Protein AF-J3LU95-F1 (afdb_monomer)

Foldseek 3Di:
DVVVVVVVVVVVVVVVVVVVVVVVVVVVVVVCCVPDPCVVVVVVVVVVVVVVVVVVVVPPDPDDDDDDDPDPPDDPDQDPDPVRDDPDDDPDDPPPPPDPPVPVDDDDDPPPADPVHPDDDDDVVVVCVPPDDDPDDDDDD

Organism: Oryza brachyantha (NCBI:txid4533)

Sequence (141 aa):
QQQQQQ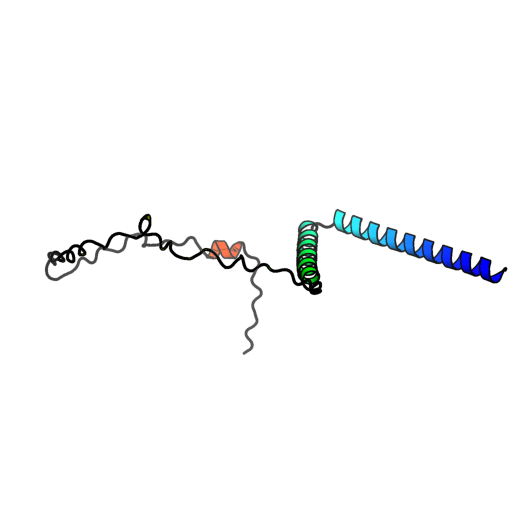QRFYSSTIYLALTLCLLHVVALLALFLRSSPFKSCLLSLLSFALGVLSMEVEMRHDEVEVATEEEELQGWETPRREECRIPVVPPCPGPPRKRPVALPELGKERREPPKGGYFQPPDLESLFKLAPPRRQASSCA

pLDDT: mean 72.37, std 13.15, range [42.66, 96.31]

Solvent-accessible surface area (backbone atoms only — not comparable to full-atom values): 9537 Å² total; per-residue (Å²): 110,70,67,61,52,53,49,51,52,53,52,52,51,49,51,52,52,50,52,52,49,50,51,50,52,51,51,51,50,52,48,49,60,67,70,45,93,49,44,68,58,52,51,50,51,48,52,51,49,52,49,52,50,50,62,58,61,72,73,74,77,89,72,92,74,94,72,92,76,94,74,87,83,82,79,89,70,78,71,82,50,75,93,67,50,79,71,84,74,71,82,75,78,73,78,79,76,76,70,78,69,82,69,76,73,90,76,90,76,75,77,73,74,58,95,72,55,96,71,76,77,75,70,63,67,62,63,55,71,76,42,76,84,76,81,77,77,79,80,84,128

InterPro domains:
  IPR040389 Cyclin-dependent protein kinase inhibitor SMR [PTHR33142] (65-137)

Secondary structure (DSSP, 8-state):
-HHHHHHHHHHHHHHHHHHHHHHHHHHHHHHHHHH-TTHHHHHHHHHHHHHHHHHHHTTS-----------SS--SSPP--GGGSPPPPPPPPPPPP--------S-----PPPTT-S-----HHHHHHSSPPP-------

Structure (mmCIF, N/CA/C/O backbone):
data_AF-J3LU95-F1
#
_entry.id   AF-J3LU95-F1
#
loop_
_atom_site.group_PDB
_atom_site.id
_atom_site.type_symbol
_atom_site.label_atom_id
_atom_site.label_alt_id
_atom_site.label_comp_id
_atom_site.label_asym_id
_atom_site.label_entity_id
_atom_site.label_seq_id
_atom_site.pdbx_PDB_ins_code
_atom_site.Cartn_x
_atom_site.Cartn_y
_atom_site.Cartn_z
_atom_site.occupancy
_atom_site.B_iso_or_equiv
_atom_site.auth_seq_id
_atom_site.auth_comp_id
_atom_site.auth_asym_id
_atom_site.auth_atom_id
_atom_site.pdbx_PDB_model_num
ATOM 1 N N . GLN A 1 1 ? 20.595 -5.379 -55.028 1.00 64.69 1 GLN A N 1
ATOM 2 C CA . GLN A 1 1 ? 21.082 -6.371 -54.037 1.00 64.69 1 GLN A CA 1
ATOM 3 C C . GLN A 1 1 ? 22.078 -5.787 -53.032 1.00 64.69 1 GLN A C 1
ATOM 5 O O . GLN A 1 1 ? 21.888 -6.008 -51.843 1.00 64.69 1 GLN A O 1
ATOM 10 N N . GLN A 1 2 ? 23.084 -5.012 -53.458 1.00 68.88 2 GLN A N 1
ATOM 11 C CA . GLN A 1 2 ? 24.124 -4.465 -52.566 1.00 68.88 2 GLN A CA 1
ATOM 12 C C . GLN A 1 2 ? 23.576 -3.532 -51.460 1.00 68.88 2 GLN A C 1
ATOM 14 O O . GLN A 1 2 ? 23.900 -3.714 -50.290 1.00 68.88 2 GLN A O 1
ATOM 19 N N . GLN A 1 3 ? 22.644 -2.626 -51.790 1.00 68.00 3 GLN A N 1
ATOM 20 C CA . GLN A 1 3 ? 21.963 -1.775 -50.794 1.00 68.00 3 GLN A CA 1
ATOM 21 C C . GLN A 1 3 ? 21.137 -2.571 -49.770 1.00 68.00 3 GLN A C 1
ATOM 23 O O . GLN A 1 3 ? 21.095 -2.211 -48.598 1.00 68.00 3 GLN A O 1
ATOM 28 N N . GLN A 1 4 ? 20.513 -3.678 -50.182 1.00 71.25 4 GLN A N 1
ATOM 29 C CA . GLN A 1 4 ? 19.698 -4.506 -49.289 1.00 71.25 4 GLN A CA 1
ATOM 30 C C . GLN A 1 4 ? 20.568 -5.286 -48.292 1.00 71.25 4 GLN A C 1
ATOM 32 O O . GLN A 1 4 ? 20.184 -5.458 -47.138 1.00 71.25 4 GLN A O 1
ATOM 37 N N . GLN A 1 5 ? 21.762 -5.722 -48.711 1.00 73.50 5 GLN A N 1
ATOM 38 C CA . GLN A 1 5 ? 22.747 -6.305 -47.798 1.00 73.50 5 GLN A CA 1
ATOM 39 C C . GLN A 1 5 ? 23.267 -5.254 -46.812 1.00 73.50 5 GLN A C 1
ATOM 41 O O . GLN A 1 5 ? 23.268 -5.506 -45.611 1.00 73.50 5 GLN A O 1
ATOM 46 N N . GLN A 1 6 ? 23.605 -4.052 -47.287 1.00 74.19 6 GLN A N 1
ATOM 47 C CA . GLN A 1 6 ? 24.062 -2.955 -46.431 1.00 74.19 6 GLN A CA 1
ATOM 48 C C . GLN A 1 6 ? 23.003 -2.539 -45.391 1.00 74.19 6 GLN A C 1
ATOM 50 O O . GLN A 1 6 ? 23.336 -2.344 -44.224 1.00 74.19 6 GLN A O 1
ATOM 55 N N . GLN A 1 7 ? 21.720 -2.490 -45.772 1.00 73.69 7 GLN A N 1
ATOM 56 C CA . GLN A 1 7 ? 20.614 -2.228 -44.842 1.00 73.69 7 GLN A CA 1
ATOM 57 C C . GLN A 1 7 ? 20.435 -3.334 -43.793 1.00 73.69 7 GLN A C 1
ATOM 59 O O . GLN A 1 7 ? 20.200 -3.024 -42.626 1.00 73.69 7 GLN A O 1
ATOM 64 N N . ARG A 1 8 ? 20.580 -4.616 -44.164 1.00 76.75 8 ARG A N 1
ATOM 65 C CA . ARG A 1 8 ? 20.506 -5.731 -43.201 1.00 76.75 8 ARG A CA 1
ATOM 66 C C . ARG A 1 8 ? 21.662 -5.709 -42.205 1.00 76.75 8 ARG A C 1
ATOM 68 O O . ARG A 1 8 ? 21.430 -5.931 -41.021 1.00 76.75 8 ARG A O 1
ATOM 75 N N . PHE A 1 9 ? 22.875 -5.399 -42.662 1.00 79.00 9 PHE A N 1
ATOM 76 C CA . PHE A 1 9 ? 24.028 -5.237 -41.775 1.00 79.00 9 PHE A CA 1
ATOM 77 C C . PHE A 1 9 ? 23.821 -4.078 -40.799 1.00 79.00 9 PHE A C 1
ATOM 79 O O . PHE A 1 9 ? 23.972 -4.273 -39.597 1.00 79.00 9 PHE A O 1
ATOM 86 N N . TYR A 1 10 ? 23.392 -2.912 -41.291 1.00 78.31 10 TYR A N 1
ATOM 87 C CA . TYR A 1 10 ? 23.162 -1.731 -40.457 1.00 78.31 10 TYR A CA 1
ATOM 88 C C . TYR A 1 10 ? 22.061 -1.965 -39.413 1.00 78.31 10 TYR A C 1
ATOM 90 O O . TYR A 1 10 ? 22.244 -1.701 -38.224 1.00 78.31 10 TYR A O 1
ATOM 98 N N . SER A 1 11 ? 20.944 -2.556 -39.840 1.00 83.75 11 SER A N 1
ATOM 99 C CA . SER A 1 11 ? 19.846 -2.938 -38.956 1.00 83.75 11 SER A CA 1
ATOM 100 C C . SER A 1 11 ? 20.306 -3.942 -37.892 1.00 83.75 11 SER A C 1
ATOM 102 O O . SER A 1 11 ? 20.082 -3.717 -36.705 1.00 83.75 11 SER A O 1
ATOM 104 N N . SER A 1 12 ? 21.051 -4.984 -38.278 1.00 87.00 12 SER A N 1
ATOM 105 C CA . SER A 1 12 ? 21.591 -5.970 -37.336 1.00 87.00 12 SER A CA 1
ATOM 106 C C . SER A 1 12 ? 22.560 -5.352 -36.326 1.00 87.00 12 SER A C 1
ATOM 108 O O . SER A 1 12 ? 22.513 -5.701 -35.149 1.00 87.00 12 SER A O 1
ATOM 110 N N . THR A 1 13 ? 23.429 -4.432 -36.750 1.00 90.81 13 THR A N 1
ATOM 111 C CA . THR A 1 13 ? 24.358 -3.750 -35.837 1.00 90.81 13 THR A CA 1
ATOM 112 C C . THR A 1 13 ? 23.638 -2.833 -34.856 1.00 90.81 13 THR A C 1
ATOM 114 O O . THR A 1 13 ? 24.018 -2.781 -33.690 1.00 90.81 13 THR A O 1
ATOM 117 N N . ILE A 1 14 ? 22.564 -2.165 -35.292 1.00 93.25 14 ILE A N 1
ATOM 118 C CA . ILE A 1 14 ? 21.731 -1.340 -34.412 1.00 93.25 14 ILE A CA 1
ATOM 119 C C . ILE A 1 14 ? 21.042 -2.214 -33.370 1.00 93.25 14 ILE A C 1
ATOM 121 O O . ILE A 1 14 ? 21.096 -1.893 -32.187 1.00 93.25 14 ILE A O 1
ATOM 125 N N . TYR A 1 15 ? 20.443 -3.336 -33.775 1.00 91.56 15 TYR A N 1
ATOM 126 C CA . TYR A 1 15 ? 19.802 -4.242 -32.826 1.00 91.56 15 TYR A CA 1
ATOM 127 C C . TYR A 1 15 ? 20.795 -4.787 -31.798 1.00 91.56 15 TYR A C 1
ATOM 129 O O . TYR A 1 15 ? 20.485 -4.779 -30.613 1.00 91.56 15 TYR A O 1
ATOM 137 N N . LEU A 1 16 ? 22.002 -5.179 -32.215 1.00 94.62 16 LEU A N 1
ATOM 138 C CA . LEU A 1 16 ? 23.050 -5.619 -31.288 1.00 94.62 16 LEU A CA 1
ATOM 139 C C . LEU A 1 16 ? 23.505 -4.502 -30.337 1.00 94.62 16 LEU A C 1
ATOM 141 O O . LEU A 1 16 ? 23.697 -4.742 -29.149 1.00 94.62 16 LEU A O 1
ATOM 145 N N . ALA A 1 17 ? 23.649 -3.269 -30.825 1.00 95.06 17 ALA A N 1
ATOM 146 C CA . ALA A 1 17 ? 24.005 -2.133 -29.979 1.00 95.06 17 ALA A CA 1
ATOM 147 C C . ALA A 1 17 ? 22.903 -1.818 -28.954 1.00 95.06 17 ALA A C 1
ATOM 149 O O . ALA A 1 17 ? 23.195 -1.565 -27.784 1.00 95.06 17 ALA A O 1
ATOM 150 N N . LEU A 1 18 ? 21.636 -1.881 -29.370 1.00 95.12 18 LEU A N 1
ATOM 151 C CA . LEU A 1 18 ? 20.486 -1.669 -28.495 1.00 95.12 18 LEU A CA 1
ATOM 152 C C . LEU A 1 18 ? 20.366 -2.770 -27.438 1.00 95.12 18 LEU A C 1
ATOM 154 O O . LEU A 1 18 ? 20.153 -2.455 -26.270 1.00 95.12 18 LEU A O 1
ATOM 158 N N . THR A 1 19 ? 20.543 -4.042 -27.803 1.00 95.31 19 THR A N 1
ATOM 159 C CA . THR A 1 19 ? 20.482 -5.144 -26.830 1.00 95.31 19 THR A CA 1
ATOM 160 C C . THR A 1 19 ? 21.626 -5.085 -25.827 1.00 95.31 19 THR A C 1
ATOM 162 O O . THR A 1 19 ? 21.389 -5.282 -24.637 1.00 95.31 19 THR A O 1
ATOM 165 N N . LEU A 1 20 ? 22.843 -4.749 -26.262 1.00 96.31 20 LEU A N 1
ATOM 166 C CA . LEU A 1 20 ? 23.977 -4.543 -25.358 1.00 96.31 20 LEU A CA 1
ATOM 167 C C . LEU A 1 20 ? 23.751 -3.351 -24.421 1.00 96.31 20 LEU A C 1
ATOM 169 O O . LEU A 1 20 ? 24.028 -3.452 -23.228 1.00 96.31 20 LEU A O 1
ATOM 173 N N . CYS A 1 21 ? 23.203 -2.248 -24.936 1.00 96.12 21 CYS A N 1
ATOM 174 C CA . CYS A 1 21 ? 22.846 -1.082 -24.132 1.00 96.12 21 CYS A CA 1
ATOM 175 C C . CYS A 1 21 ? 21.799 -1.438 -23.064 1.00 96.12 21 CYS A C 1
ATOM 177 O O . CYS A 1 21 ? 22.002 -1.165 -21.882 1.00 96.12 21 CYS A O 1
ATOM 179 N N . LEU A 1 22 ? 20.723 -2.125 -23.458 1.00 95.38 22 LEU A N 1
ATOM 180 C CA . LEU A 1 22 ? 19.684 -2.593 -22.539 1.00 95.38 22 LEU A CA 1
ATOM 181 C C . LEU A 1 22 ? 20.253 -3.531 -21.472 1.00 95.38 22 LEU A C 1
ATOM 183 O O . LEU A 1 22 ? 19.985 -3.346 -20.287 1.00 95.38 22 LEU A O 1
ATOM 187 N N . LEU A 1 23 ? 21.083 -4.496 -21.871 1.00 96.00 23 LEU A N 1
ATOM 188 C CA . LEU A 1 23 ? 21.721 -5.428 -20.945 1.00 96.00 23 LEU A CA 1
ATOM 189 C C . LEU A 1 23 ? 22.597 -4.694 -19.923 1.00 96.00 23 LEU A C 1
ATOM 191 O O . LEU A 1 23 ? 22.580 -5.023 -18.738 1.00 96.00 23 LEU A O 1
ATOM 195 N N . HIS A 1 24 ? 23.324 -3.667 -20.365 1.00 95.50 24 HI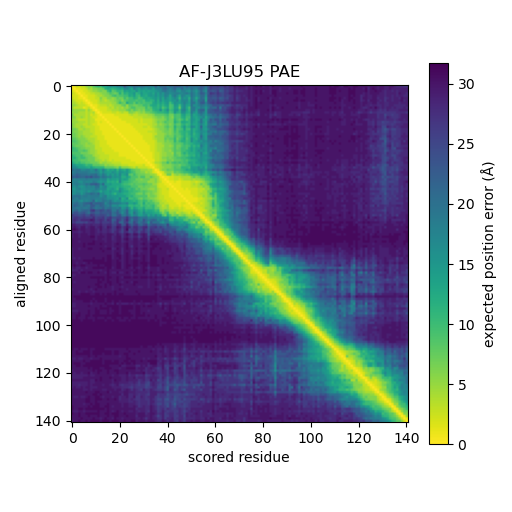S A N 1
ATOM 196 C CA . HIS A 1 24 ? 24.168 -2.857 -19.497 1.00 95.50 24 HIS A CA 1
ATOM 197 C C . HIS A 1 24 ? 23.342 -2.038 -18.496 1.00 95.50 24 HIS A C 1
ATOM 199 O O . HIS A 1 24 ? 23.660 -2.010 -17.309 1.00 95.50 24 HIS A O 1
ATOM 205 N N . VAL A 1 25 ? 22.241 -1.426 -18.943 1.00 95.19 25 VAL A N 1
ATOM 206 C CA . VAL A 1 25 ? 21.313 -0.697 -18.063 1.00 95.19 25 VAL A CA 1
ATOM 207 C C . VAL A 1 25 ? 20.704 -1.632 -17.018 1.00 95.19 25 VAL A C 1
ATOM 209 O O . VAL A 1 25 ? 20.689 -1.296 -15.835 1.00 95.19 25 VAL A O 1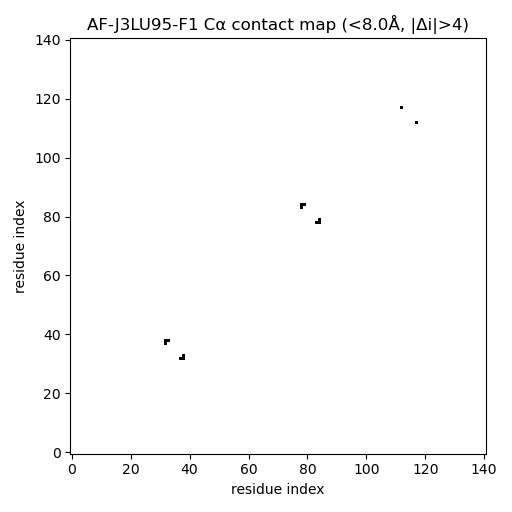
ATOM 212 N N . VAL A 1 26 ? 20.271 -2.830 -17.419 1.00 93.81 26 VAL A N 1
ATOM 213 C CA . VAL A 1 26 ? 19.731 -3.846 -16.501 1.00 93.81 26 VAL A CA 1
ATOM 214 C C . VAL A 1 26 ? 20.790 -4.308 -15.497 1.00 93.81 26 VAL A C 1
ATOM 216 O O . VAL A 1 26 ? 20.495 -4.424 -14.310 1.00 93.81 26 VAL A O 1
ATOM 219 N N . ALA A 1 27 ? 22.033 -4.523 -15.932 1.00 93.25 27 ALA A N 1
ATOM 220 C CA . ALA A 1 27 ? 23.129 -4.900 -15.045 1.00 93.25 27 ALA A CA 1
ATOM 221 C C . ALA A 1 27 ? 23.447 -3.797 -14.021 1.00 93.25 27 ALA A C 1
ATOM 223 O O . ALA A 1 27 ? 23.605 -4.088 -12.835 1.00 93.25 27 ALA A O 1
ATOM 224 N N . LEU A 1 28 ? 23.482 -2.530 -14.447 1.00 90.50 28 LEU A N 1
ATOM 225 C CA . LEU A 1 28 ? 23.670 -1.388 -13.550 1.00 90.50 28 LEU A CA 1
ATOM 226 C C . LEU A 1 28 ? 22.512 -1.252 -12.557 1.00 90.50 28 LEU A C 1
ATOM 228 O O . LEU A 1 28 ? 22.756 -1.040 -11.371 1.00 90.50 28 LEU A O 1
ATOM 232 N N . LEU A 1 29 ? 21.270 -1.442 -13.009 1.00 86.31 29 LEU A N 1
ATOM 233 C CA . LEU A 1 29 ? 20.091 -1.458 -12.146 1.00 86.31 29 LEU A CA 1
ATOM 234 C C . LEU A 1 29 ? 20.186 -2.589 -11.112 1.00 86.31 29 LEU A C 1
ATOM 236 O O . LEU A 1 29 ? 19.968 -2.358 -9.927 1.00 86.31 29 LEU A O 1
ATOM 240 N N . ALA A 1 30 ? 20.575 -3.795 -11.528 1.00 85.81 30 ALA A N 1
ATOM 241 C CA . ALA A 1 30 ? 20.745 -4.939 -10.638 1.00 85.81 30 ALA A CA 1
ATOM 242 C C . ALA A 1 30 ? 21.871 -4.719 -9.614 1.00 85.81 30 ALA A C 1
ATOM 244 O O . ALA A 1 30 ? 21.716 -5.057 -8.440 1.00 85.81 30 ALA A O 1
ATOM 245 N N . LEU A 1 31 ? 22.992 -4.117 -10.023 1.00 84.75 31 LEU A N 1
ATOM 246 C CA . LEU A 1 31 ? 24.085 -3.755 -9.118 1.00 84.75 31 LEU A CA 1
ATOM 247 C C . LEU A 1 31 ? 23.674 -2.651 -8.142 1.00 84.75 31 LEU A C 1
ATOM 249 O O . LEU A 1 31 ? 23.985 -2.753 -6.959 1.00 84.75 31 LEU A O 1
ATOM 253 N N . PHE A 1 32 ? 22.919 -1.651 -8.597 1.00 82.56 32 PHE A N 1
ATOM 254 C CA . PHE A 1 32 ? 22.360 -0.591 -7.757 1.00 82.56 32 PHE A CA 1
ATOM 255 C C . PHE A 1 32 ? 21.346 -1.142 -6.740 1.00 82.56 32 PHE A C 1
ATOM 257 O O . PHE A 1 32 ? 21.385 -0.816 -5.550 1.00 82.56 32 PHE A O 1
ATOM 264 N N . LEU A 1 33 ? 20.494 -2.072 -7.172 1.00 78.75 33 LEU A N 1
ATOM 265 C CA . LEU A 1 33 ? 19.599 -2.839 -6.305 1.00 78.75 33 LEU A CA 1
ATOM 266 C C . LEU A 1 33 ? 20.364 -3.780 -5.364 1.00 78.75 33 LEU A C 1
ATOM 268 O O . LEU A 1 33 ? 19.830 -4.166 -4.333 1.00 78.75 33 LEU A O 1
ATOM 272 N N . ARG A 1 34 ? 21.614 -4.153 -5.666 1.00 80.56 34 ARG A N 1
ATOM 273 C CA . ARG A 1 34 ? 22.446 -5.019 -4.815 1.00 80.56 34 ARG A CA 1
ATOM 274 C C . ARG A 1 34 ? 23.309 -4.244 -3.817 1.00 80.56 34 ARG A C 1
ATOM 276 O O . ARG A 1 34 ? 23.557 -4.774 -2.734 1.00 80.56 34 ARG A O 1
ATOM 283 N N . SER A 1 35 ? 23.743 -3.032 -4.145 1.00 73.12 35 SER A N 1
ATOM 284 C CA .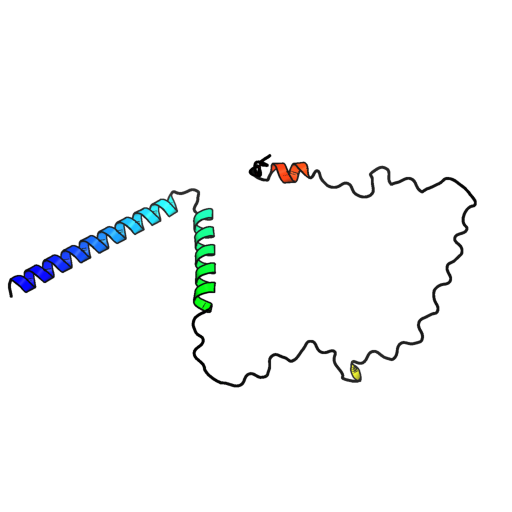 SER A 1 35 ? 24.628 -2.208 -3.312 1.00 73.12 35 SER A CA 1
ATOM 285 C C . SER A 1 35 ? 23.888 -1.199 -2.435 1.00 73.12 35 SER A C 1
ATOM 287 O O . SER A 1 35 ? 24.436 -0.755 -1.429 1.00 73.12 35 SER A O 1
ATOM 289 N N . SER A 1 36 ? 22.648 -0.843 -2.776 1.00 66.94 36 SER A N 1
ATOM 290 C CA . SER A 1 36 ? 21.908 0.155 -2.010 1.00 66.94 36 SER A CA 1
ATOM 291 C C . SER A 1 36 ? 21.459 -0.384 -0.639 1.00 66.94 36 SER A C 1
ATOM 293 O O . SER A 1 36 ? 20.964 -1.509 -0.537 1.00 66.94 36 SER A O 1
ATOM 295 N N . PRO A 1 37 ? 21.553 0.420 0.437 1.00 68.19 37 PRO A N 1
ATOM 296 C CA . PRO A 1 37 ? 20.901 0.120 1.715 1.00 68.19 37 PRO A CA 1
ATOM 297 C C . PRO A 1 37 ? 19.372 0.304 1.638 1.00 68.19 37 PRO A C 1
ATOM 299 O O . PRO A 1 37 ? 18.651 -0.016 2.577 1.00 68.19 37 PRO A O 1
ATOM 302 N N . PHE A 1 38 ? 18.867 0.800 0.504 1.00 67.81 38 PHE A N 1
ATOM 303 C CA . PHE A 1 38 ? 17.468 1.142 0.262 1.00 67.81 38 PHE A CA 1
ATOM 304 C C . PHE A 1 38 ? 16.655 0.012 -0.376 1.00 67.81 38 PHE A C 1
ATOM 306 O O . PHE A 1 38 ? 15.536 0.264 -0.804 1.00 67.81 38 PHE A O 1
ATOM 313 N N . LYS A 1 39 ? 17.166 -1.226 -0.443 1.00 74.19 39 LYS A N 1
ATOM 314 C CA . LYS A 1 39 ? 16.442 -2.377 -1.024 1.00 74.19 39 LYS A CA 1
ATOM 315 C C . LYS A 1 39 ? 15.043 -2.540 -0.449 1.00 74.19 39 LYS A C 1
ATOM 317 O O . LYS A 1 39 ? 14.098 -2.754 -1.194 1.00 74.19 39 LYS A O 1
ATOM 322 N N . SER A 1 40 ? 14.914 -2.394 0.867 1.00 73.81 40 SER A N 1
ATOM 323 C CA . SER A 1 40 ? 13.627 -2.441 1.563 1.00 73.81 40 SER A CA 1
ATOM 324 C C . SER A 1 40 ? 12.689 -1.320 1.113 1.00 73.81 40 SER A C 1
ATOM 326 O O . SER A 1 40 ? 11.511 -1.561 0.873 1.00 73.81 40 SER A O 1
ATOM 328 N N . CYS A 1 41 ? 13.218 -0.109 0.934 1.00 77.88 41 CYS A N 1
ATOM 329 C CA . CYS A 1 41 ? 12.467 1.050 0.460 1.00 77.88 41 CYS A CA 1
ATOM 330 C C . CYS A 1 41 ? 12.045 0.891 -1.011 1.00 77.88 41 CYS A C 1
ATOM 332 O O . CYS A 1 41 ? 10.882 1.085 -1.344 1.00 77.88 41 CYS A O 1
ATOM 334 N N . LEU A 1 42 ? 12.960 0.464 -1.884 1.00 80.69 42 LEU A N 1
ATOM 335 C CA . LEU A 1 42 ? 12.698 0.260 -3.308 1.00 80.69 42 LEU A CA 1
ATOM 336 C C . LEU A 1 42 ? 11.729 -0.895 -3.567 1.00 80.69 42 LEU A C 1
ATOM 338 O O . LEU A 1 42 ? 10.838 -0.742 -4.391 1.00 80.69 42 LEU A O 1
ATOM 342 N N . LEU A 1 43 ? 11.850 -2.018 -2.852 1.00 81.00 43 LEU A N 1
ATOM 343 C CA . LEU A 1 43 ? 10.898 -3.128 -2.957 1.00 81.00 43 LEU A CA 1
ATOM 344 C C . LEU A 1 43 ? 9.510 -2.737 -2.437 1.00 81.00 43 LEU A C 1
ATOM 346 O O . LEU A 1 43 ? 8.515 -3.132 -3.033 1.00 81.00 43 LEU A O 1
ATOM 350 N N . SER A 1 44 ? 9.439 -1.926 -1.377 1.00 79.62 44 SER A N 1
ATOM 351 C CA . SER A 1 44 ? 8.172 -1.384 -0.870 1.00 79.62 44 SER A CA 1
ATOM 352 C C . SER A 1 44 ? 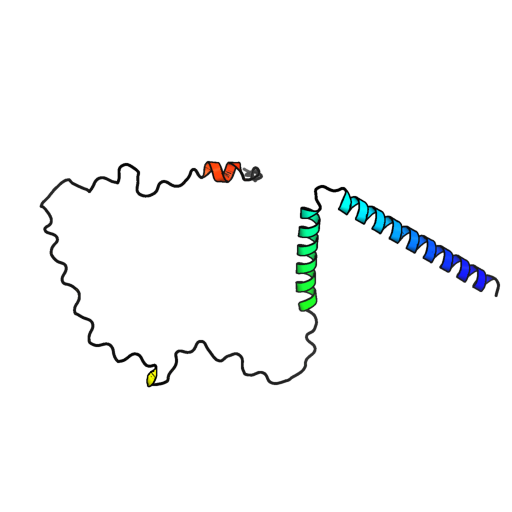7.511 -0.448 -1.887 1.00 79.62 44 SER A C 1
ATOM 354 O O . SER A 1 44 ? 6.337 -0.613 -2.207 1.00 79.62 44 SER A O 1
ATOM 356 N N . LEU A 1 45 ? 8.278 0.471 -2.483 1.00 83.25 45 LEU A N 1
ATOM 357 C CA . LEU A 1 45 ? 7.792 1.359 -3.542 1.00 83.25 45 LEU A CA 1
ATOM 358 C C . LEU A 1 45 ? 7.384 0.592 -4.805 1.00 83.25 45 LEU A C 1
ATOM 360 O O . LEU A 1 45 ? 6.369 0.923 -5.408 1.00 83.25 45 LEU A O 1
ATOM 364 N N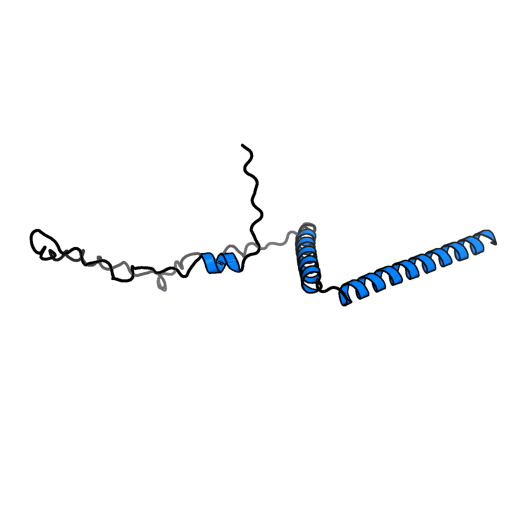 . LEU A 1 46 ? 8.137 -0.441 -5.192 1.00 84.50 46 LEU A N 1
ATOM 365 C CA . LEU A 1 46 ? 7.811 -1.290 -6.338 1.00 84.50 46 LEU A CA 1
ATOM 366 C C . LEU A 1 46 ? 6.542 -2.109 -6.075 1.00 84.50 46 LEU A C 1
ATOM 368 O O . LEU A 1 46 ? 5.697 -2.212 -6.953 1.00 84.50 46 LEU A O 1
ATOM 372 N N . SER A 1 47 ? 6.376 -2.641 -4.861 1.00 83.12 47 SER A N 1
ATOM 373 C CA . SER A 1 47 ? 5.157 -3.341 -4.444 1.00 83.12 47 SER A CA 1
ATOM 374 C C . SER A 1 47 ? 3.951 -2.407 -4.420 1.00 83.12 47 SER A C 1
ATOM 376 O O . SER A 1 47 ? 2.869 -2.800 -4.843 1.00 83.12 47 SER A O 1
ATOM 378 N N . PHE A 1 48 ? 4.130 -1.171 -3.952 1.00 83.31 48 PHE A N 1
ATOM 379 C CA . PHE A 1 48 ? 3.085 -0.155 -3.966 1.00 83.31 48 PHE A CA 1
ATOM 380 C C . PHE A 1 48 ? 2.707 0.230 -5.402 1.00 83.31 48 PHE A C 1
ATOM 382 O O . PHE A 1 48 ? 1.531 0.241 -5.739 1.00 83.31 48 PHE A O 1
ATOM 389 N N . ALA A 1 49 ? 3.691 0.458 -6.275 1.00 85.00 49 ALA A N 1
ATOM 390 C CA . ALA A 1 49 ? 3.462 0.777 -7.682 1.00 85.00 49 ALA A CA 1
ATOM 391 C C . ALA A 1 49 ? 2.802 -0.379 -8.452 1.00 85.00 49 ALA A C 1
ATOM 393 O O . ALA A 1 49 ? 1.877 -0.144 -9.218 1.00 85.00 49 ALA A O 1
ATOM 394 N N . LEU A 1 50 ? 3.227 -1.627 -8.224 1.00 84.56 50 LEU A N 1
ATOM 395 C CA . LEU A 1 50 ? 2.586 -2.813 -8.802 1.00 84.56 50 LEU A CA 1
ATOM 396 C C . LEU A 1 50 ? 1.161 -3.011 -8.272 1.00 84.56 50 LEU A C 1
ATOM 398 O O . LEU A 1 50 ? 0.293 -3.412 -9.041 1.00 84.56 50 LEU A O 1
ATOM 402 N N . GLY A 1 51 ? 0.903 -2.701 -6.998 1.00 80.06 51 GLY A N 1
ATOM 403 C CA . GLY A 1 51 ? -0.444 -2.698 -6.424 1.00 80.06 51 GLY A CA 1
ATOM 404 C C . GLY A 1 51 ? -1.349 -1.650 -7.071 1.00 80.06 51 GLY A C 1
ATOM 405 O O . GLY A 1 51 ? -2.454 -1.979 -7.483 1.00 80.06 51 GLY A O 1
ATOM 406 N N . VAL A 1 52 ? -0.857 -0.419 -7.245 1.00 76.44 52 VAL A N 1
ATOM 407 C CA . VAL A 1 52 ? -1.587 0.662 -7.931 1.00 76.44 52 VAL A CA 1
ATOM 408 C C . VAL A 1 52 ? -1.858 0.306 -9.396 1.00 76.44 52 VAL A C 1
ATOM 410 O O . VAL A 1 52 ? -2.989 0.441 -9.848 1.00 76.44 52 VAL A O 1
ATOM 413 N N . LEU A 1 53 ? -0.867 -0.231 -10.113 1.00 73.69 53 LEU A N 1
ATOM 414 C CA . LEU A 1 53 ? -1.039 -0.677 -11.499 1.00 73.69 53 LEU A CA 1
ATOM 415 C C . LEU A 1 53 ? -1.997 -1.868 -11.614 1.00 73.69 53 LEU A C 1
ATOM 417 O O . LEU A 1 53 ? -2.761 -1.935 -12.567 1.00 73.69 53 LEU A O 1
ATOM 421 N N . SER A 1 54 ? -1.986 -2.797 -10.653 1.00 73.31 54 SER A N 1
ATOM 422 C CA . SER A 1 54 ? -2.946 -3.911 -10.632 1.00 73.31 54 SER A CA 1
ATOM 423 C C . SER A 1 54 ? -4.371 -3.393 -10.419 1.00 73.31 54 SER A C 1
ATOM 425 O O . SER A 1 54 ? -5.274 -3.814 -11.132 1.00 73.31 54 SER A O 1
ATOM 427 N N . MET A 1 55 ? -4.555 -2.404 -9.533 1.00 63.75 55 MET A N 1
ATOM 428 C CA . MET A 1 55 ? -5.841 -1.719 -9.346 1.00 63.75 55 MET A CA 1
ATOM 429 C C . MET A 1 55 ? -6.281 -0.925 -10.589 1.00 63.75 55 MET A C 1
ATOM 431 O O . MET A 1 55 ? -7.475 -0.797 -10.835 1.00 63.75 55 MET A O 1
ATOM 435 N N . GLU A 1 56 ? -5.347 -0.396 -11.385 1.00 59.00 56 GLU A N 1
ATOM 436 C CA . GLU A 1 56 ? -5.653 0.289 -12.650 1.00 59.00 56 GLU A CA 1
ATOM 437 C C . GLU A 1 56 ? -5.970 -0.683 -13.801 1.00 59.00 56 GLU A C 1
ATOM 439 O O . GLU A 1 56 ? -6.790 -0.356 -14.661 1.00 59.00 56 GLU A O 1
ATOM 444 N N . VAL A 1 57 ? -5.356 -1.874 -13.825 1.00 56.62 57 VAL A N 1
ATOM 445 C CA . VAL A 1 57 ? -5.602 -2.924 -14.834 1.00 56.62 57 VAL A CA 1
ATOM 446 C C . VAL A 1 57 ? -6.944 -3.627 -14.607 1.00 56.62 57 VAL A C 1
ATOM 448 O O . VAL A 1 57 ? -7.604 -3.984 -15.580 1.00 56.62 57 VAL A O 1
ATOM 451 N N . GLU A 1 58 ? -7.397 -3.745 -13.358 1.00 59.91 58 GLU A N 1
ATOM 452 C CA . GLU A 1 58 ? -8.706 -4.326 -13.015 1.00 59.91 58 GLU A CA 1
ATOM 453 C C . GLU A 1 58 ? -9.897 -3.484 -13.534 1.00 59.91 58 GLU A C 1
ATOM 455 O O . GLU A 1 58 ? -11.006 -3.988 -13.651 1.00 59.91 58 GLU A O 1
ATOM 460 N N . MET A 1 59 ? -9.691 -2.210 -13.905 1.00 57.50 59 MET A N 1
ATOM 461 C CA . MET A 1 59 ? -10.773 -1.289 -14.302 1.00 57.50 59 MET A CA 1
ATOM 462 C C . MET A 1 59 ? -11.002 -1.135 -15.817 1.00 57.50 59 MET A C 1
ATOM 464 O O . MET A 1 59 ? -11.627 -0.160 -16.241 1.00 57.50 59 MET A O 1
ATOM 468 N N . ARG A 1 60 ? -10.485 -2.024 -16.676 1.00 59.22 60 ARG A N 1
ATOM 469 C CA . ARG A 1 60 ? -10.690 -1.896 -18.138 1.00 59.22 60 ARG A CA 1
ATOM 470 C C . ARG A 1 60 ? -10.966 -3.202 -18.876 1.00 59.22 60 ARG A C 1
ATOM 472 O O . ARG A 1 60 ? -10.382 -3.438 -19.931 1.00 59.22 60 ARG A O 1
ATOM 479 N N . HIS A 1 61 ? -11.901 -4.006 -18.382 1.00 54.97 61 HIS A N 1
ATOM 480 C CA . HIS A 1 61 ? -12.484 -5.063 -19.207 1.00 54.97 61 HIS A CA 1
ATOM 481 C C . HIS A 1 61 ? -13.938 -5.352 -18.813 1.00 54.97 61 HIS A C 1
ATOM 483 O O . HIS A 1 61 ? -14.259 -6.422 -18.317 1.00 54.97 61 HIS A O 1
ATOM 489 N N . ASP A 1 62 ? -14.812 -4.372 -19.043 1.00 48.00 62 ASP A N 1
ATOM 490 C CA . ASP A 1 62 ? -16.253 -4.606 -19.141 1.00 48.00 62 ASP A CA 1
ATOM 491 C C . ASP A 1 62 ? -16.615 -4.689 -20.628 1.00 48.00 62 ASP A C 1
ATOM 493 O O . ASP A 1 62 ? -16.967 -3.690 -21.261 1.00 48.00 62 ASP A O 1
ATOM 497 N N . GLU A 1 63 ? -16.493 -5.884 -21.205 1.00 57.09 63 GLU A N 1
ATOM 498 C CA . GLU A 1 63 ? -17.227 -6.235 -22.420 1.00 57.09 63 GLU A CA 1
ATOM 499 C C . GLU A 1 63 ? -18.355 -7.170 -21.999 1.00 57.09 63 GLU A C 1
ATOM 501 O O . GLU A 1 63 ? -18.153 -8.189 -21.347 1.00 57.09 63 GLU A O 1
ATOM 506 N N . VAL A 1 64 ? -19.564 -6.729 -22.319 1.00 53.44 64 VAL A N 1
ATOM 507 C CA . VAL A 1 64 ? -20.853 -7.288 -21.932 1.00 53.44 64 VAL A CA 1
ATOM 508 C C . VAL A 1 64 ? -20.957 -8.774 -22.291 1.00 53.44 64 VAL A C 1
ATOM 510 O O . VAL A 1 64 ? -21.131 -9.109 -23.461 1.00 53.44 64 VAL A O 1
ATOM 513 N N . GLU A 1 65 ? -20.999 -9.646 -21.283 1.00 45.47 65 GLU A N 1
ATOM 514 C CA .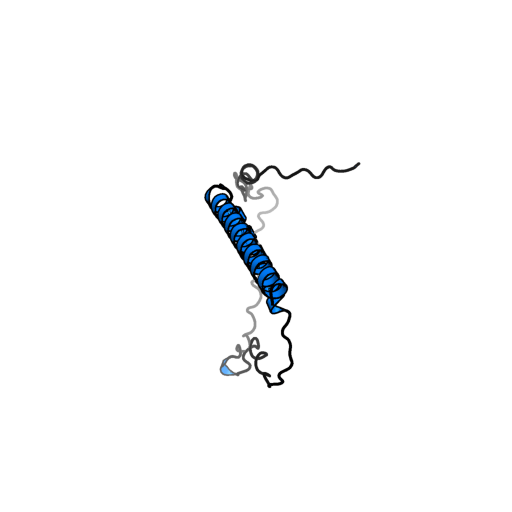 GLU A 1 65 ? -21.731 -10.912 -21.369 1.00 45.47 65 GLU A CA 1
ATOM 515 C C . GLU A 1 65 ? -22.866 -10.918 -20.344 1.00 45.47 65 GLU A C 1
ATOM 517 O O . GLU A 1 65 ? -22.682 -10.928 -19.130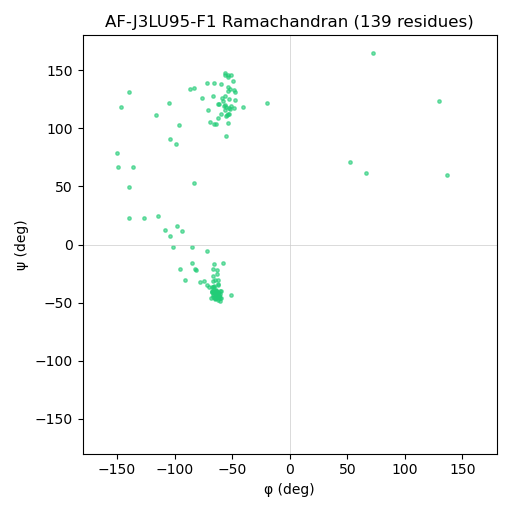 1.00 45.47 65 GLU A O 1
ATOM 522 N N . VAL A 1 66 ? -24.080 -10.864 -20.887 1.00 51.97 66 VAL A N 1
ATOM 523 C CA . VAL A 1 66 ? -25.336 -11.091 -20.186 1.00 51.97 66 VAL A CA 1
ATOM 524 C C . VAL A 1 66 ? -25.402 -12.570 -19.815 1.00 51.97 66 VAL A C 1
ATOM 526 O O . VAL A 1 66 ? -25.690 -13.413 -20.662 1.00 51.97 66 VAL A O 1
ATOM 529 N N . ALA A 1 67 ? -25.187 -12.870 -18.540 1.00 46.03 67 ALA A N 1
ATOM 530 C CA . ALA A 1 67 ? -25.662 -14.085 -17.903 1.00 46.03 67 ALA A CA 1
ATOM 531 C C . ALA A 1 67 ? -26.166 -13.729 -16.500 1.00 46.03 67 ALA A C 1
ATOM 533 O O . ALA A 1 67 ? -25.567 -12.967 -15.753 1.00 46.03 67 ALA A O 1
ATOM 534 N N . THR A 1 68 ? -27.355 -14.225 -16.217 1.00 49.84 68 THR A N 1
ATOM 535 C CA . THR A 1 68 ? -28.147 -14.075 -15.002 1.00 49.84 68 THR A CA 1
ATOM 536 C C . THR A 1 68 ? -27.395 -14.515 -13.744 1.00 49.84 68 THR A C 1
ATOM 538 O O . THR A 1 68 ? -27.118 -15.703 -13.601 1.00 49.84 68 THR A O 1
ATOM 541 N N . GLU A 1 69 ? -27.173 -13.594 -12.806 1.00 52.56 69 GLU A N 1
ATOM 542 C CA . GLU A 1 69 ? -26.734 -13.880 -11.431 1.00 52.56 69 GLU A CA 1
ATOM 543 C C . GLU A 1 69 ? -27.547 -13.024 -10.443 1.00 52.56 69 GLU A C 1
ATOM 545 O O . GLU A 1 69 ? -27.055 -12.105 -9.795 1.00 52.56 69 GLU A O 1
ATOM 550 N N . GLU A 1 70 ? -28.849 -13.295 -10.354 1.00 57.88 70 GLU A N 1
ATOM 551 C CA . GLU A 1 70 ? -29.732 -12.737 -9.324 1.00 57.88 70 GLU A CA 1
ATOM 552 C C . GLU A 1 70 ? -29.637 -13.551 -8.014 1.00 57.88 70 GLU A C 1
ATOM 554 O O . GLU A 1 70 ? -30.659 -14.007 -7.521 1.00 57.88 70 GLU A O 1
ATOM 559 N N . GLU A 1 71 ? -28.451 -13.799 -7.438 1.00 58.84 71 GLU A N 1
ATOM 560 C CA . GLU A 1 71 ? -28.344 -14.631 -6.210 1.00 58.84 71 GLU A CA 1
ATOM 561 C C . GLU A 1 71 ? -27.339 -14.159 -5.130 1.00 58.84 71 GLU A C 1
ATOM 563 O O . GLU A 1 71 ? -26.983 -14.934 -4.249 1.00 58.84 71 GLU A O 1
ATOM 568 N N . GLU A 1 72 ? -26.947 -12.879 -5.072 1.00 56.22 72 GLU A N 1
ATOM 569 C CA . GLU A 1 72 ? -26.116 -12.347 -3.958 1.00 56.22 72 GLU A CA 1
ATOM 570 C C . GLU A 1 72 ? -26.811 -11.294 -3.068 1.00 56.22 72 GLU A C 1
ATOM 572 O O . GLU A 1 72 ? -26.171 -10.497 -2.386 1.00 56.22 72 GLU A O 1
ATOM 577 N N . LEU A 1 73 ? -28.147 -11.287 -3.008 1.00 58.66 73 LEU A N 1
ATOM 578 C CA . LEU A 1 73 ? -28.897 -10.465 -2.036 1.00 58.66 73 LEU A CA 1
ATOM 579 C C . LEU A 1 73 ? -29.552 -11.282 -0.915 1.00 58.66 73 LEU A C 1
ATOM 581 O O . LEU A 1 73 ? -30.358 -10.757 -0.143 1.00 58.66 73 LEU A O 1
ATOM 585 N N . GLN A 1 74 ? -29.196 -12.558 -0.775 1.00 64.06 74 GLN A N 1
ATOM 586 C CA . GLN A 1 74 ? -29.698 -13.390 0.309 1.00 64.06 74 GLN A CA 1
ATOM 587 C C . GLN A 1 74 ? -28.691 -13.423 1.469 1.00 64.06 74 GLN A C 1
ATOM 589 O O . GLN A 1 74 ? -27.731 -14.184 1.453 1.00 64.06 74 GLN A O 1
ATOM 594 N N . GLY A 1 75 ? -28.970 -12.670 2.538 1.00 65.44 75 GLY A N 1
ATOM 595 C CA . GLY A 1 75 ? -28.645 -13.197 3.870 1.00 65.44 75 GLY A CA 1
ATOM 596 C C . GLY A 1 75 ? -28.002 -12.268 4.890 1.00 65.44 75 GLY A C 1
ATOM 597 O O . GLY A 1 75 ? -26.963 -12.606 5.439 1.00 65.44 75 GLY A O 1
ATOM 598 N N . TRP A 1 76 ? -28.675 -11.172 5.248 1.00 62.62 76 TRP A N 1
ATOM 599 C CA . TRP A 1 76 ? -28.584 -10.591 6.605 1.00 62.62 76 TRP A CA 1
ATOM 600 C C . TRP A 1 76 ? -29.978 -10.415 7.219 1.00 62.62 76 TRP A C 1
ATOM 602 O O . TRP A 1 76 ? -30.209 -9.580 8.093 1.00 62.62 76 TRP A O 1
ATOM 612 N N . GLU A 1 77 ? -30.946 -11.187 6.728 1.00 72.12 77 GLU A N 1
ATOM 613 C CA . GLU A 1 77 ? -32.323 -11.089 7.179 1.00 72.12 77 GLU A CA 1
ATOM 614 C C . GLU A 1 77 ? -32.535 -11.961 8.416 1.00 72.12 77 GLU A C 1
ATOM 616 O O . GLU A 1 77 ? -32.109 -13.115 8.471 1.00 72.12 77 GLU A O 1
ATOM 621 N N . THR A 1 78 ? -33.196 -11.405 9.431 1.00 75.88 78 THR A N 1
ATOM 622 C CA . THR A 1 78 ? -33.541 -12.159 10.640 1.00 75.88 78 THR A CA 1
ATOM 623 C C . THR A 1 78 ? -34.400 -13.372 10.255 1.00 75.88 78 THR A C 1
ATOM 625 O O . THR A 1 78 ? -35.430 -13.179 9.599 1.00 75.88 78 THR A O 1
ATOM 628 N N . PRO A 1 79 ? -34.030 -14.607 10.656 1.00 76.62 79 PRO A N 1
ATOM 629 C CA . PRO A 1 79 ? -34.811 -15.803 10.359 1.00 76.62 79 PRO A CA 1
ATOM 630 C C . PRO A 1 79 ? -36.273 -15.633 10.784 1.00 76.62 79 PRO A C 1
ATOM 632 O O . PRO A 1 79 ? -36.578 -15.452 11.961 1.00 76.62 79 PRO A O 1
ATOM 635 N N . ARG A 1 80 ? -37.191 -15.685 9.812 1.00 75.31 80 ARG A N 1
ATOM 636 C CA . ARG A 1 80 ? -38.638 -15.489 10.035 1.00 75.31 80 ARG A CA 1
ATOM 637 C C . ARG A 1 80 ? -39.369 -16.765 10.471 1.00 75.31 80 ARG A C 1
ATOM 639 O O . ARG A 1 80 ? -40.579 -16.732 10.685 1.00 75.31 80 ARG A O 1
ATOM 646 N N . ARG A 1 81 ? -38.657 -17.896 10.556 1.00 80.81 81 ARG A N 1
ATOM 647 C CA . ARG A 1 81 ? -39.223 -19.188 10.963 1.00 80.81 81 ARG A CA 1
ATOM 648 C C . ARG A 1 81 ? -39.682 -19.132 12.417 1.00 80.81 81 ARG A C 1
ATOM 650 O O . ARG A 1 81 ? -38.993 -18.579 13.269 1.00 80.81 81 ARG A O 1
ATOM 657 N N . GLU A 1 82 ? -40.835 -19.733 12.693 1.00 77.00 82 GLU A N 1
ATOM 658 C CA . GLU A 1 82 ? -41.470 -19.697 14.016 1.00 77.00 82 GLU A CA 1
ATOM 659 C C . GLU A 1 82 ? -40.603 -20.355 15.102 1.00 77.00 82 GLU A C 1
ATOM 661 O O . GLU A 1 82 ? -40.524 -19.842 16.214 1.00 77.00 82 GLU A O 1
ATOM 666 N N . GLU A 1 83 ? -39.849 -21.398 14.743 1.00 77.88 83 GLU A N 1
ATOM 667 C CA . GLU A 1 83 ? -38.856 -22.060 15.605 1.00 77.88 83 GLU A CA 1
ATOM 668 C C . GLU A 1 83 ? -37.685 -21.151 16.032 1.00 77.88 83 GLU A C 1
ATOM 670 O O . GLU A 1 83 ? -37.042 -21.408 17.046 1.00 77.88 83 GLU A O 1
ATOM 675 N N . CYS A 1 84 ? -37.415 -20.072 15.287 1.00 75.19 84 CYS A N 1
ATOM 676 C CA . CYS A 1 84 ? -36.359 -19.099 15.580 1.00 75.19 84 CYS A CA 1
ATOM 677 C C . CYS A 1 84 ? -36.894 -17.808 16.220 1.00 75.19 84 CYS A C 1
ATOM 679 O O . CYS A 1 84 ? -36.115 -16.904 16.532 1.00 75.19 84 CYS A O 1
ATOM 681 N N . ARG A 1 85 ? -38.217 -17.677 16.393 1.00 78.44 85 ARG A N 1
ATOM 682 C CA . ARG A 1 85 ? -38.833 -16.460 16.923 1.00 78.44 85 ARG A CA 1
ATOM 683 C C . ARG A 1 85 ? -38.619 -16.392 18.434 1.00 78.44 85 ARG A C 1
ATOM 685 O O . ARG A 1 85 ? -38.990 -17.309 19.161 1.00 78.44 85 ARG A O 1
ATOM 692 N N . ILE A 1 86 ? -38.063 -15.278 18.915 1.00 78.31 86 ILE A N 1
ATOM 693 C CA . ILE A 1 86 ? -37.950 -15.014 20.355 1.00 78.31 86 ILE A CA 1
ATOM 694 C C . ILE A 1 86 ? -39.372 -15.050 20.946 1.00 78.31 86 ILE A C 1
ATOM 696 O O . ILE A 1 86 ? -40.236 -14.305 20.464 1.00 78.31 86 ILE A O 1
ATOM 700 N N . PRO A 1 87 ? -39.641 -15.901 21.955 1.00 77.62 87 PRO A N 1
ATOM 701 C CA . PRO A 1 87 ? -40.934 -15.945 22.622 1.00 77.62 87 PRO A CA 1
ATOM 702 C C . PRO A 1 87 ? -41.329 -14.555 23.118 1.00 77.62 87 PRO A C 1
ATOM 704 O O . PRO A 1 87 ? -40.471 -13.781 23.547 1.00 77.62 87 PRO A O 1
ATOM 707 N N . VAL A 1 88 ? -42.625 -14.235 23.064 1.00 76.19 88 VAL A N 1
ATOM 708 C CA . VAL A 1 88 ? -43.145 -12.961 23.576 1.00 76.19 88 VAL A CA 1
ATOM 709 C C . VAL A 1 88 ? -42.655 -12.788 25.011 1.00 76.19 88 VAL A C 1
ATOM 711 O O . VAL A 1 88 ? -42.934 -13.615 25.878 1.00 76.19 88 VAL A O 1
ATOM 714 N N . VAL A 1 89 ? -41.857 -11.739 25.209 1.00 72.06 89 VAL A N 1
ATOM 715 C CA . VAL A 1 89 ? -41.141 -11.458 26.452 1.00 72.06 89 VAL A CA 1
ATOM 716 C C . VAL A 1 89 ? -42.150 -11.472 27.609 1.00 72.06 89 VAL A C 1
ATOM 718 O O . VAL A 1 89 ? -43.154 -10.756 27.527 1.00 72.06 89 VAL A O 1
ATOM 721 N N . PRO A 1 90 ? -41.937 -12.272 28.675 1.00 75.69 90 PRO A N 1
ATOM 722 C CA . PRO A 1 90 ? -42.745 -12.141 29.882 1.00 75.69 90 PRO A CA 1
ATOM 723 C C . PRO A 1 90 ? -42.642 -10.690 30.371 1.00 75.69 90 PRO A C 1
ATOM 725 O O . PRO A 1 90 ? -41.583 -10.085 30.195 1.00 75.69 90 PRO A O 1
ATOM 728 N N . PRO A 1 91 ? -43.703 -10.104 30.955 1.00 78.75 91 PRO A N 1
ATOM 729 C CA . PRO A 1 91 ? -43.701 -8.699 31.352 1.00 78.75 91 PRO A CA 1
ATOM 730 C C . PRO A 1 91 ? -42.415 -8.380 32.114 1.00 78.75 91 PRO A C 1
ATOM 732 O O . PRO A 1 91 ? -42.079 -9.080 33.073 1.00 78.75 91 PRO A O 1
ATOM 735 N N . CYS A 1 92 ? -41.675 -7.369 31.635 1.00 70.50 92 CYS A N 1
ATOM 736 C CA . CYS A 1 92 ? -40.399 -6.980 32.222 1.00 70.50 92 CYS A CA 1
ATOM 737 C C . CYS A 1 92 ? -40.569 -6.881 33.742 1.00 70.50 92 CYS A C 1
ATOM 739 O O . CYS A 1 92 ? -41.536 -6.249 34.189 1.00 70.50 92 CYS A O 1
ATOM 741 N N . PRO A 1 93 ? -39.674 -7.486 34.545 1.00 81.12 93 PRO A N 1
ATOM 742 C CA . PRO A 1 93 ? -39.751 -7.327 35.985 1.00 81.12 93 PRO A CA 1
ATOM 743 C C . PRO A 1 93 ? -39.778 -5.829 36.291 1.00 81.12 93 PRO A C 1
ATOM 745 O O . PRO A 1 93 ? -39.009 -5.057 35.711 1.00 81.12 93 PRO A O 1
ATOM 748 N N . GLY A 1 94 ? -40.720 -5.415 37.143 1.00 82.88 94 GLY A N 1
ATOM 749 C CA . GLY A 1 94 ? -40.906 -4.006 37.475 1.00 82.88 94 GLY A CA 1
ATOM 750 C C . GLY A 1 94 ? -39.576 -3.364 37.888 1.00 82.88 94 GLY A C 1
ATOM 751 O O . GLY A 1 94 ? -38.736 -4.046 38.485 1.00 82.88 94 GLY A O 1
ATOM 752 N N . PRO A 1 95 ? -39.355 -2.076 37.566 1.00 80.81 95 PRO A N 1
ATOM 753 C CA . PRO A 1 95 ? -38.077 -1.422 37.793 1.00 80.81 95 PRO A CA 1
ATOM 754 C C . PRO A 1 95 ? -37.628 -1.626 39.244 1.00 80.81 95 PRO A C 1
ATOM 756 O O . PRO A 1 95 ? -38.442 -1.454 40.163 1.00 80.81 95 PRO A O 1
ATOM 759 N N . PRO A 1 96 ? -36.353 -1.993 39.475 1.00 79.19 96 PRO A N 1
ATOM 760 C CA . PRO A 1 96 ? -35.846 -2.168 40.821 1.00 79.19 96 PRO A CA 1
ATOM 761 C C . PRO A 1 96 ? -36.073 -0.864 41.578 1.00 79.19 96 PRO A C 1
ATOM 763 O O . PRO A 1 96 ? -35.605 0.204 41.173 1.00 79.19 96 PRO A O 1
ATOM 766 N N . ARG A 1 97 ? -36.842 -0.941 42.670 1.00 76.06 97 ARG A N 1
ATOM 767 C CA . ARG A 1 97 ? -37.065 0.210 43.542 1.00 76.06 97 ARG A CA 1
ATOM 768 C C . ARG A 1 97 ? -35.693 0.684 43.991 1.00 76.06 97 ARG A C 1
ATOM 770 O O . ARG A 1 97 ? -34.957 -0.080 44.618 1.00 76.06 97 ARG A O 1
ATOM 777 N N . LYS A 1 98 ? -35.345 1.930 43.657 1.00 71.06 98 LYS A N 1
ATOM 778 C CA . LYS A 1 98 ? -34.156 2.573 44.212 1.00 71.06 98 LYS A CA 1
ATOM 779 C C . LYS A 1 98 ? -34.285 2.446 45.725 1.00 71.06 98 LYS A C 1
ATOM 781 O O . LYS A 1 98 ? -35.205 3.020 46.307 1.00 71.06 98 LYS A O 1
ATOM 786 N N . ARG A 1 99 ? -33.411 1.657 46.360 1.00 66.69 99 ARG A N 1
ATOM 787 C CA . ARG A 1 99 ? -33.247 1.771 47.808 1.00 66.69 99 ARG A CA 1
ATOM 788 C C . ARG A 1 99 ? -32.895 3.237 48.034 1.00 66.69 99 ARG A C 1
ATOM 790 O O . ARG A 1 99 ? -32.001 3.713 47.325 1.00 66.69 99 ARG A O 1
ATOM 797 N N . PRO A 1 100 ? -33.587 3.970 48.922 1.00 57.25 100 PRO A N 1
ATOM 798 C CA . PRO A 1 100 ? -33.039 5.230 49.370 1.00 57.25 100 PRO A CA 1
ATOM 799 C C . PRO A 1 100 ? -31.650 4.864 49.876 1.00 57.25 100 PRO A C 1
ATOM 801 O O . PRO A 1 100 ? -31.503 4.079 50.814 1.00 57.25 100 PRO A O 1
ATOM 804 N N . VAL A 1 101 ? -30.622 5.326 49.159 1.00 55.19 101 VAL A N 1
ATOM 805 C CA . VAL A 1 101 ? -29.305 5.464 49.759 1.00 55.19 101 VAL A CA 1
ATOM 806 C C . VAL A 1 101 ? -29.632 6.188 51.047 1.00 55.19 101 VAL A C 1
ATOM 808 O O . VAL A 1 101 ? -30.261 7.247 50.985 1.00 55.19 101 VAL A O 1
ATOM 811 N N . ALA A 1 102 ? -29.355 5.553 52.187 1.00 48.78 102 ALA A N 1
ATOM 812 C CA . ALA A 1 102 ? -29.280 6.270 53.440 1.00 48.78 102 ALA A CA 1
ATOM 813 C C . ALA A 1 102 ? -28.255 7.356 53.150 1.00 48.78 102 ALA A C 1
ATOM 815 O O . ALA A 1 102 ? -27.061 7.079 53.101 1.00 48.78 102 ALA A O 1
ATOM 816 N N . LEU A 1 103 ? -28.763 8.514 52.739 1.00 50.72 103 LEU A N 1
ATOM 817 C CA . LEU A 1 103 ? -28.032 9.730 52.517 1.00 50.72 103 LEU A CA 1
ATOM 818 C C . LEU A 1 103 ? -27.564 10.005 53.936 1.00 50.72 103 LEU A C 1
ATOM 820 O O . LEU A 1 103 ? -28.412 10.303 54.781 1.00 50.72 103 LEU A O 1
ATOM 824 N N . PRO A 1 104 ? -26.284 9.748 54.260 1.00 48.88 104 PRO A N 1
ATOM 825 C CA . PRO A 1 104 ? -25.767 10.166 55.539 1.00 48.88 104 PRO A CA 1
ATOM 826 C C . PRO A 1 104 ? -25.830 11.679 55.415 1.00 48.88 104 PRO A C 1
ATOM 828 O O . PRO A 1 104 ? -25.123 12.267 54.596 1.00 48.88 104 PRO A O 1
ATOM 831 N N . GLU A 1 105 ? -26.832 12.242 56.069 1.00 48.28 105 GLU A N 1
ATOM 832 C CA . GLU A 1 105 ? -27.079 13.658 56.249 1.00 48.28 105 GLU A CA 1
ATOM 833 C C . GLU A 1 105 ? -25.811 14.490 56.025 1.00 48.28 105 GLU A C 1
ATOM 835 O O . GLU A 1 105 ? -24.804 14.315 56.704 1.00 48.28 105 GLU A O 1
ATOM 840 N N . LEU A 1 106 ? -25.886 15.419 55.074 1.00 51.28 106 LEU A N 1
ATOM 841 C CA . LEU A 1 106 ? -25.280 16.730 55.258 1.00 51.28 106 LEU A CA 1
ATOM 842 C C . LEU A 1 106 ? -23.787 16.744 55.670 1.00 51.28 106 LEU A C 1
ATOM 844 O O . LEU A 1 106 ? -23.425 17.215 56.744 1.00 51.28 106 LEU A O 1
ATOM 848 N N . GLY A 1 107 ? -22.895 16.370 54.751 1.00 51.44 107 GLY A N 1
ATOM 849 C CA . GLY A 1 107 ? -21.556 16.961 54.724 1.00 51.44 107 GLY A CA 1
ATOM 850 C C . GLY A 1 107 ? -20.374 15.999 54.664 1.00 51.44 107 GLY A C 1
ATOM 851 O O . GLY A 1 107 ? -20.101 15.237 55.577 1.00 51.44 107 GLY A O 1
ATOM 852 N N . LYS A 1 108 ? -19.568 16.221 53.622 1.00 51.69 108 LYS A N 1
ATOM 853 C CA . LYS A 1 108 ? -18.106 16.083 53.647 1.00 51.69 108 LYS A CA 1
ATOM 854 C C . LYS A 1 108 ? -17.550 14.670 53.856 1.00 51.69 108 LYS A C 1
ATOM 856 O O . LYS A 1 108 ? -16.708 14.468 54.713 1.00 51.69 108 LYS A O 1
ATOM 861 N N . GLU A 1 109 ? -17.853 13.754 52.949 1.00 57.62 109 GLU A N 1
ATOM 862 C CA . GLU A 1 109 ? -16.777 12.888 52.453 1.00 57.62 109 GLU A CA 1
ATOM 863 C C . GLU A 1 109 ? -17.079 12.471 51.016 1.00 57.62 109 GLU A C 1
ATOM 865 O O . GLU A 1 109 ? -17.570 11.387 50.700 1.00 57.62 109 GLU A O 1
ATOM 870 N N . ARG A 1 110 ? -16.800 13.401 50.096 1.00 62.19 110 ARG A N 1
ATOM 871 C CA . ARG A 1 110 ? -16.507 13.021 48.716 1.00 62.19 110 ARG A CA 1
ATOM 872 C C . ARG A 1 110 ? -15.354 12.031 48.834 1.00 62.19 110 ARG A C 1
ATOM 874 O O . ARG A 1 110 ? -14.276 12.461 49.229 1.00 62.19 110 ARG A O 1
ATOM 881 N N . ARG A 1 111 ? -15.598 10.742 48.548 1.00 68.50 111 ARG A N 1
ATOM 882 C CA . ARG A 1 111 ? -14.539 9.723 48.485 1.00 68.50 111 ARG A CA 1
ATOM 883 C C . ARG A 1 111 ? -13.341 10.354 47.795 1.00 68.50 111 ARG A C 1
ATOM 885 O O . ARG A 1 111 ? -13.487 10.836 46.665 1.00 68.50 111 ARG A O 1
ATOM 892 N N . GLU A 1 112 ? -12.227 10.441 48.517 1.00 73.38 112 GLU A N 1
ATOM 893 C CA . GLU A 1 112 ? -11.035 11.082 47.985 1.00 73.38 112 GLU A CA 1
ATOM 894 C C . GLU A 1 112 ? -10.700 10.421 46.644 1.00 73.38 112 GLU A C 1
ATOM 896 O O . GLU A 1 112 ? -10.796 9.191 46.525 1.00 73.38 112 GLU A O 1
ATOM 901 N N . PRO A 1 113 ? -10.368 11.207 45.604 1.00 77.00 113 PRO A N 1
ATOM 902 C CA . PRO A 1 113 ? -9.830 10.639 44.385 1.00 77.00 113 PRO A CA 1
ATOM 903 C C . PRO A 1 113 ? -8.689 9.671 44.737 1.00 77.00 113 PRO A C 1
ATOM 905 O O . PRO A 1 113 ? -7.911 9.962 45.649 1.00 77.00 113 PRO A O 1
ATOM 908 N N . PRO A 1 114 ? -8.569 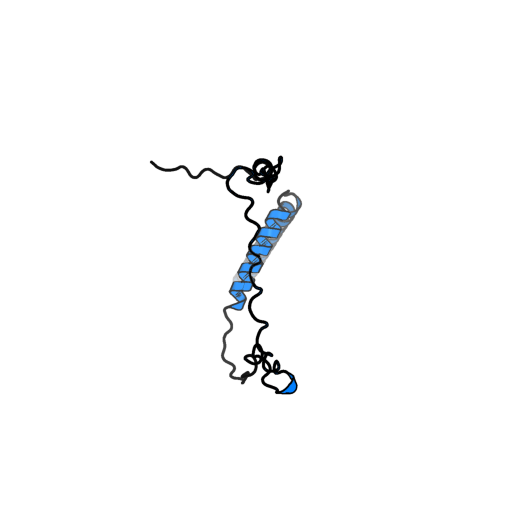8.527 44.044 1.00 80.06 114 PRO A N 1
ATOM 909 C CA . PRO A 1 114 ? -7.464 7.606 44.237 1.00 80.06 114 PRO A CA 1
ATOM 910 C C . PRO A 1 114 ? -6.148 8.379 44.217 1.00 80.06 114 PRO A C 1
ATOM 912 O O . PRO A 1 114 ? -5.929 9.204 43.328 1.00 80.06 114 PRO A O 1
ATOM 915 N N . LYS A 1 115 ? -5.267 8.109 45.185 1.00 78.81 115 LYS A N 1
ATOM 916 C CA . LYS A 1 115 ? -4.022 8.870 45.398 1.00 78.81 115 LYS A CA 1
ATOM 917 C C . LYS A 1 115 ? -3.084 8.892 44.176 1.00 78.81 115 LYS A C 1
ATOM 919 O O . LYS A 1 115 ? -2.193 9.728 44.120 1.00 78.81 115 LYS A O 1
ATOM 924 N N . GLY A 1 116 ? -3.294 8.001 43.203 1.00 77.06 116 GLY A N 1
ATOM 925 C CA . GLY A 1 116 ? -2.557 7.929 41.936 1.00 77.06 116 GLY A CA 1
ATOM 926 C C . GLY A 1 116 ? -3.308 8.455 40.705 1.00 77.06 116 GLY A C 1
ATOM 927 O O . GLY A 1 116 ? -2.808 8.291 39.598 1.00 77.06 116 GLY A O 1
ATOM 928 N N . GLY A 1 117 ? -4.489 9.062 40.857 1.00 78.25 117 GLY A N 1
ATOM 929 C CA . GLY A 1 117 ? -5.380 9.354 39.732 1.00 78.25 117 GLY A CA 1
ATOM 930 C C . GLY A 1 117 ? -6.048 8.089 39.173 1.00 78.25 117 GLY A C 1
ATOM 931 O O . GLY A 1 117 ? -5.670 6.967 39.495 1.00 78.25 117 GLY A O 1
ATOM 932 N N . TYR A 1 118 ? -7.093 8.258 38.363 1.00 80.38 118 TYR A N 1
ATOM 933 C CA . TYR A 1 118 ? -7.827 7.130 37.764 1.00 80.38 118 TYR A CA 1
ATOM 934 C C . TYR A 1 118 ? -7.140 6.561 36.518 1.00 80.38 118 TYR A C 1
ATOM 936 O O . TYR A 1 118 ? -7.376 5.418 36.140 1.00 80.38 118 TYR A O 1
ATOM 944 N N . PHE A 1 119 ? -6.296 7.365 35.881 1.00 80.81 119 PHE A N 1
ATOM 945 C CA . PHE A 1 119 ? -5.576 7.014 34.673 1.00 80.81 119 PHE A CA 1
ATOM 946 C C . PHE A 1 119 ? -4.225 7.718 34.718 1.00 80.81 119 PHE A C 1
ATOM 948 O O . PHE A 1 119 ? -4.164 8.946 34.780 1.00 80.81 119 PHE A O 1
ATOM 955 N N . GLN A 1 120 ? -3.157 6.932 34.724 1.00 79.75 120 GLN A N 1
ATOM 956 C CA . GLN A 1 120 ? -1.797 7.417 34.537 1.00 79.75 120 GLN A CA 1
ATOM 957 C C . GLN A 1 120 ? -1.403 7.054 33.105 1.00 79.75 120 GLN A C 1
ATOM 959 O O . GLN A 1 120 ? -0.962 5.924 32.878 1.00 79.75 120 GLN A O 1
ATOM 964 N N . PRO A 1 121 ? -1.641 7.935 32.114 1.00 76.06 121 PRO A N 1
ATOM 965 C CA . PRO A 1 121 ? -1.188 7.662 30.763 1.00 76.06 121 PRO A CA 1
ATOM 966 C C . PRO A 1 121 ? 0.339 7.507 30.768 1.00 76.06 121 PRO A C 1
ATOM 968 O O . PRO A 1 121 ? 1.019 8.294 31.434 1.00 76.06 121 PRO A O 1
ATOM 971 N N . PRO A 1 122 ? 0.893 6.526 30.036 1.00 76.88 122 PRO A N 1
ATOM 972 C CA . PRO A 1 122 ? 2.329 6.469 29.799 1.00 76.88 122 PRO A CA 1
ATOM 973 C C . PRO A 1 122 ? 2.798 7.777 29.149 1.00 76.88 122 PRO A C 1
ATOM 975 O O . PRO A 1 122 ? 2.044 8.400 28.400 1.00 76.88 122 PRO A O 1
ATOM 978 N N . ASP A 1 123 ? 4.031 8.190 29.452 1.00 81.75 123 ASP A N 1
ATOM 979 C CA . ASP A 1 123 ? 4.611 9.445 28.966 1.00 81.75 123 ASP A CA 1
ATOM 980 C C . ASP A 1 123 ? 4.523 9.529 27.433 1.00 81.75 123 ASP A C 1
ATOM 982 O O . ASP A 1 123 ? 5.273 8.862 26.714 1.00 81.75 123 ASP A O 1
ATOM 986 N N . LEU A 1 124 ? 3.589 10.341 26.930 1.00 71.69 124 LEU A N 1
ATOM 987 C CA . LEU A 1 124 ? 3.348 10.518 25.497 1.00 71.69 124 LEU A CA 1
ATOM 988 C C . LEU A 1 124 ? 4.576 11.114 24.800 1.00 71.69 124 LEU A C 1
ATOM 990 O O . LEU A 1 124 ? 4.800 10.849 23.620 1.00 71.69 124 LEU A O 1
ATOM 994 N N . GLU A 1 125 ? 5.421 11.841 25.532 1.00 68.62 125 GLU A N 1
ATOM 995 C CA . GLU A 1 125 ? 6.652 12.425 25.009 1.00 68.62 125 GLU A CA 1
ATOM 996 C C . GLU A 1 125 ? 7.630 11.339 24.534 1.00 68.62 125 GLU A C 1
ATOM 998 O O . GLU A 1 125 ? 8.380 11.534 23.578 1.00 68.62 125 GLU A O 1
ATOM 1003 N N . SER A 1 126 ? 7.607 10.154 25.156 1.00 71.88 126 SER A N 1
ATOM 1004 C CA . SER A 1 126 ? 8.411 9.004 24.725 1.00 71.88 126 SER A CA 1
ATOM 1005 C C . SER A 1 126 ? 7.981 8.444 23.364 1.00 71.88 126 SER A C 1
ATOM 1007 O O . SER A 1 126 ? 8.832 8.005 22.589 1.00 71.88 126 SER A O 1
ATOM 1009 N N . LEU A 1 127 ? 6.690 8.541 23.030 1.00 69.19 127 LEU A N 1
ATOM 1010 C CA . LEU A 1 127 ? 6.150 8.112 21.738 1.00 69.19 127 LEU A CA 1
ATOM 1011 C C . LEU A 1 127 ? 6.616 9.041 20.612 1.00 69.19 127 LEU A C 1
ATOM 1013 O O . LEU A 1 127 ? 6.923 8.582 19.513 1.00 69.19 127 LEU A O 1
ATOM 1017 N N . PHE A 1 128 ? 6.728 10.342 20.892 1.00 69.00 128 PHE A N 1
ATOM 1018 C CA . PHE A 1 128 ? 7.168 11.333 19.908 1.00 69.00 128 PHE A CA 1
ATOM 1019 C C . PHE A 1 128 ? 8.692 11.420 19.761 1.00 69.00 128 PHE A C 1
ATOM 1021 O O . PHE A 1 128 ? 9.160 11.837 18.706 1.00 69.00 128 PHE A O 1
ATOM 1028 N N . LYS A 1 129 ? 9.478 10.969 20.751 1.00 70.00 129 LYS A N 1
ATOM 1029 C CA . LYS A 1 129 ? 10.951 10.863 20.644 1.00 70.00 129 LYS A CA 1
ATOM 1030 C C . LYS A 1 129 ? 11.407 9.810 19.630 1.00 70.00 129 LYS A C 1
ATOM 1032 O O . LYS A 1 129 ? 12.498 9.930 19.081 1.00 70.00 129 LYS A O 1
ATOM 1037 N N . LEU A 1 130 ? 10.589 8.782 19.395 1.00 64.12 130 LEU A N 1
ATOM 1038 C CA . LEU A 1 130 ? 10.850 7.741 18.393 1.00 64.12 130 LEU A CA 1
ATOM 1039 C C . LEU A 1 130 ? 10.373 8.138 16.990 1.00 64.12 130 LEU A C 1
ATOM 1041 O O . LEU A 1 130 ? 10.774 7.518 16.004 1.00 64.12 130 LEU A O 1
ATOM 1045 N N . ALA A 1 131 ? 9.526 9.163 16.886 1.00 66.50 131 ALA A N 1
ATOM 1046 C CA . ALA A 1 131 ? 9.076 9.687 15.611 1.00 66.50 131 ALA A CA 1
ATOM 1047 C C . ALA A 1 131 ? 10.115 10.682 15.058 1.00 66.50 131 ALA A C 1
ATOM 1049 O O . ALA A 1 131 ? 10.590 11.551 15.792 1.00 66.50 131 ALA A O 1
ATOM 1050 N N . PRO A 1 132 ? 10.470 10.606 13.763 1.00 71.50 132 PRO A N 1
ATOM 1051 C CA . PRO A 1 132 ? 11.274 11.639 13.121 1.00 71.50 132 PRO A CA 1
ATOM 1052 C C . PRO A 1 132 ? 10.635 13.025 13.326 1.00 71.50 132 PRO A C 1
ATOM 1054 O O . PRO A 1 132 ? 9.402 13.115 13.313 1.00 71.50 132 PRO A O 1
ATOM 1057 N N . PRO A 1 133 ? 11.425 14.109 13.474 1.00 71.50 133 PRO A N 1
ATOM 1058 C CA . PRO A 1 133 ? 10.888 15.448 13.691 1.00 71.50 133 PRO A CA 1
ATOM 1059 C C . PRO A 1 133 ? 9.822 15.789 12.646 1.00 71.50 133 PRO A C 1
ATOM 1061 O O . PRO A 1 133 ? 10.091 15.807 11.440 1.00 71.50 133 PRO A O 1
ATOM 1064 N N . ARG A 1 134 ? 8.592 16.049 13.105 1.00 66.94 134 ARG A N 1
ATOM 1065 C CA . ARG A 1 134 ? 7.501 16.502 12.239 1.00 66.94 134 ARG A CA 1
ATOM 1066 C C . ARG A 1 134 ? 7.930 17.833 11.627 1.00 66.94 134 ARG A C 1
ATOM 1068 O O . ARG A 1 134 ? 8.222 18.779 12.355 1.00 66.94 134 ARG A O 1
ATOM 1075 N N . ARG A 1 135 ? 7.994 17.907 10.293 1.00 67.56 135 ARG A N 1
ATOM 1076 C CA . ARG A 1 135 ? 8.292 19.159 9.581 1.00 67.56 135 ARG A CA 1
ATOM 1077 C C . ARG A 1 135 ? 7.258 20.199 10.011 1.00 67.56 135 ARG A C 1
ATOM 1079 O O . ARG A 1 135 ? 6.063 19.996 9.801 1.00 67.56 135 ARG A O 1
ATOM 1086 N N . GLN A 1 136 ? 7.717 21.260 10.670 1.00 66.31 136 GLN A N 1
ATOM 1087 C CA . GLN A 1 136 ? 6.867 22.377 11.061 1.00 66.31 136 GLN A CA 1
ATOM 1088 C C . GLN A 1 136 ? 6.318 23.010 9.780 1.00 66.31 136 GLN A C 1
ATOM 1090 O O . GLN A 1 136 ? 7.089 23.421 8.914 1.00 66.31 136 GLN A O 1
ATOM 1095 N N . ALA A 1 137 ? 4.994 23.054 9.635 1.00 60.38 137 ALA A N 1
ATOM 1096 C CA . ALA A 1 137 ? 4.382 23.944 8.663 1.00 60.38 137 ALA A CA 1
ATOM 1097 C C . ALA A 1 137 ? 4.565 25.363 9.207 1.00 60.38 137 ALA A C 1
ATOM 1099 O O . ALA A 1 137 ? 4.075 25.677 10.293 1.00 60.38 137 ALA A O 1
ATOM 1100 N N . SER A 1 138 ? 5.326 26.192 8.495 1.00 61.53 138 SER A N 1
ATOM 1101 C CA . SER A 1 138 ? 5.453 27.610 8.810 1.00 61.53 138 SER A CA 1
ATOM 1102 C C . SER A 1 138 ? 4.066 28.243 8.738 1.00 61.53 138 SER A C 1
ATOM 1104 O O . SER A 1 138 ? 3.465 28.313 7.666 1.00 61.53 138 SER A O 1
ATOM 1106 N N . SER A 1 139 ? 3.555 28.673 9.887 1.00 55.81 139 SER A N 1
ATOM 1107 C CA . SER A 1 139 ? 2.401 29.559 9.971 1.00 55.81 139 SER A CA 1
ATOM 1108 C C . SER A 1 139 ? 2.773 30.872 9.288 1.00 55.81 139 SER A C 1
ATOM 1110 O O . SER A 1 139 ? 3.595 31.619 9.815 1.00 55.81 139 SER A O 1
ATOM 1112 N N . CYS A 1 140 ? 2.200 31.146 8.118 1.00 45.25 140 CYS A N 1
ATOM 1113 C CA . CYS A 1 140 ? 2.212 32.492 7.559 1.00 45.25 140 CYS A CA 1
ATOM 1114 C C . CYS A 1 140 ? 1.355 33.386 8.465 1.00 45.25 140 CYS A C 1
ATOM 1116 O O . CYS A 1 140 ? 0.228 33.015 8.798 1.00 45.25 140 CYS A O 1
ATOM 1118 N N . ALA A 1 141 ? 1.927 34.511 8.889 1.00 42.66 141 ALA A N 1
ATOM 1119 C CA . ALA A 1 141 ? 1.218 35.636 9.488 1.00 42.66 141 ALA A CA 1
ATOM 1120 C C . ALA A 1 141 ? 0.924 36.678 8.403 1.00 42.66 141 ALA A C 1
ATOM 1122 O O . ALA A 1 141 ? 1.748 36.768 7.460 1.00 42.66 141 ALA A O 1
#

Mean predicted aligned error: 22.74 Å

Radius of gyration: 37.63 Å; Cα contacts (8 Å, |Δi|>4): 7; chains: 1; bounding box: 68×58×110 Å